Protein AF-A0A7X7BH82-F1 (afdb_monomer)

Foldseek 3Di:
DLVQQVAWDDQPLATDTCPLLVLLLLLQAHALVRSLVVLVVSLVVQCVVVNPCCLLRLQVQLSVLSNVLSSQSNVQNVDPPQDLVSNVVSLVVSVVSSCVRSLVSSQVSCCPPVVDRDDPVRSCVRVPVVCVVVSVVSSVVSVVVSVVVVVVVVD

Solvent-accessible surface area (backbone atoms only — not comparable to full-atom values): 7982 Å² total; per-residue (Å²): 74,58,72,29,53,71,50,59,46,87,49,74,85,36,61,48,51,45,24,64,40,41,40,50,40,33,5,67,75,33,53,35,67,54,15,29,50,54,39,47,52,34,51,51,51,49,39,71,78,60,30,80,64,43,69,65,38,33,50,35,29,38,61,60,23,41,32,64,26,12,24,50,36,3,59,75,47,64,55,91,80,68,46,73,66,56,50,50,54,46,51,53,52,33,47,50,52,21,47,69,44,15,44,59,39,22,54,51,30,35,31,74,74,68,68,43,80,73,53,72,70,53,48,47,40,60,66,42,60,75,48,45,69,59,47,55,51,35,50,56,51,33,54,56,50,47,58,54,49,54,54,64,73,74,108

Radius of gyration: 15.6 Å; Cα contacts (8 Å, |Δi|>4): 198; chains: 1; bounding box: 35×25×46 Å

Sequence (155 aa):
MFAGGLIRIPLGPVPFTLQTMFVWLSGLLLTPAAATYATLLHLMLKLIFTGASAVLSPSFGFVLAFIPAAALLARLTQSRGSTAVQKILNLLLVSLLTYLIGLPYMALMLRFVSGQALTFPSIVFSGMLVFLPGDALKIVLALILEGRLQAAMAS

pLDDT: mean 93.01, std 5.73, range [64.56, 98.12]

Secondary structure (DSSP, 8-state):
-HHHHHSEE--TTS-EESHHHHHHHHHHHS-HHHHHHHHHHHHHHHHHHH-GGGGGSTTHHHHHHHHHHHHHHHHHH-STT--HHHHHHHHHHHHHHHHHHHHHHHHHHHHHHH-----HHHHHIIIIITTHHHHHHHHHHHHHHHHHHHHHHH-

Mean predicted aligned error: 3.62 Å

Structure (mmCIF, N/CA/C/O backbone):
data_AF-A0A7X7BH82-F1
#
_entry.id   AF-A0A7X7BH82-F1
#
loop_
_atom_site.group_PDB
_atom_site.id
_atom_site.type_symbol
_atom_site.label_atom_id
_atom_site.label_alt_id
_atom_site.label_comp_id
_atom_site.label_asym_id
_atom_site.label_entity_id
_atom_site.label_seq_id
_atom_site.pdbx_PDB_ins_code
_atom_site.Cartn_x
_atom_site.Cartn_y
_atom_site.Cartn_z
_atom_site.occupancy
_atom_site.B_iso_or_equiv
_atom_site.auth_seq_id
_atom_site.auth_comp_id
_atom_site.auth_asym_id
_atom_site.auth_atom_id
_atom_site.pdbx_PDB_model_num
ATOM 1 N N . MET A 1 1 ? 1.702 -10.303 4.084 1.00 90.00 1 MET A N 1
ATOM 2 C CA . MET A 1 1 ? 2.106 -9.524 2.885 1.00 90.00 1 MET A CA 1
ATOM 3 C C . MET A 1 1 ? 2.838 -10.373 1.862 1.00 90.00 1 MET A C 1
ATOM 5 O O . MET A 1 1 ? 2.319 -10.507 0.767 1.00 90.00 1 MET A O 1
ATOM 9 N N . PHE A 1 2 ? 3.988 -10.974 2.206 1.00 88.81 2 PHE A N 1
ATOM 10 C CA . PHE A 1 2 ? 4.796 -11.766 1.264 1.00 88.81 2 PHE A CA 1
ATOM 11 C C . PHE A 1 2 ? 3.991 -12.866 0.552 1.00 88.81 2 PHE A C 1
ATOM 13 O O . PHE A 1 2 ? 3.939 -12.877 -0.671 1.00 88.81 2 PHE A O 1
ATOM 20 N N . ALA A 1 3 ? 3.249 -13.688 1.304 1.00 87.94 3 ALA A N 1
ATOM 21 C CA . ALA A 1 3 ? 2.359 -14.702 0.729 1.00 87.94 3 ALA A CA 1
ATOM 22 C C . ALA A 1 3 ? 1.280 -14.108 -0.201 1.00 87.94 3 ALA A C 1
ATOM 24 O O . ALA A 1 3 ? 0.967 -14.678 -1.238 1.00 87.94 3 ALA A O 1
ATOM 25 N N . GLY A 1 4 ? 0.760 -12.915 0.108 1.00 83.69 4 GLY A N 1
ATOM 26 C CA . GLY A 1 4 ? -0.192 -12.212 -0.759 1.00 83.69 4 GLY A CA 1
ATOM 27 C C . GLY A 1 4 ? 0.405 -11.742 -2.088 1.00 83.69 4 GLY A C 1
ATOM 28 O O . GLY A 1 4 ? -0.336 -11.554 -3.046 1.00 83.69 4 GLY 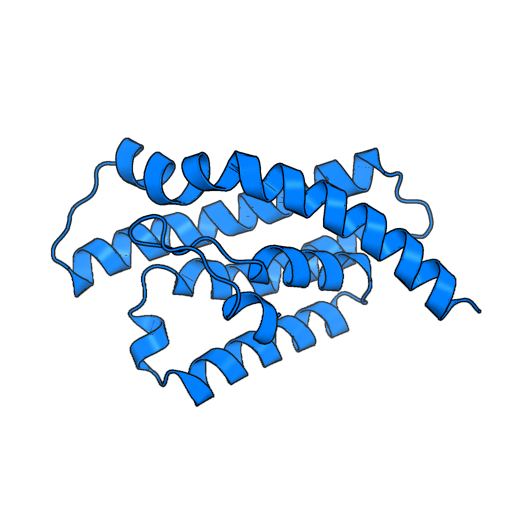A O 1
ATOM 29 N N . GLY A 1 5 ? 1.730 -11.586 -2.168 1.00 84.81 5 GLY A N 1
ATOM 30 C CA . GLY A 1 5 ? 2.444 -11.336 -3.423 1.00 84.81 5 GLY A CA 1
ATOM 31 C C . GLY A 1 5 ? 2.557 -12.572 -4.322 1.00 84.81 5 GLY A C 1
ATOM 32 O O . GLY A 1 5 ? 2.801 -12.429 -5.519 1.00 84.81 5 GLY A O 1
ATOM 33 N N . LEU A 1 6 ? 2.348 -13.774 -3.771 1.00 89.06 6 LEU A N 1
ATOM 34 C CA . LEU A 1 6 ? 2.299 -15.021 -4.542 1.00 89.06 6 LEU A CA 1
ATOM 35 C C . LEU A 1 6 ? 0.960 -15.175 -5.274 1.00 89.06 6 LEU A C 1
ATOM 37 O O . LEU A 1 6 ? 0.913 -15.761 -6.352 1.00 89.06 6 LEU A O 1
ATOM 41 N N . ILE A 1 7 ? -0.116 -14.599 -4.725 1.00 90.25 7 ILE A N 1
ATOM 42 C CA . ILE A 1 7 ? -1.426 -14.537 -5.377 1.00 90.25 7 ILE A CA 1
ATOM 43 C C . ILE A 1 7 ? -1.413 -13.353 -6.341 1.00 90.25 7 ILE A C 1
ATOM 45 O O . ILE A 1 7 ? -1.672 -12.208 -5.952 1.00 90.25 7 ILE A O 1
ATOM 49 N N . ARG A 1 8 ? -1.045 -13.636 -7.594 1.00 90.19 8 ARG A N 1
ATOM 50 C CA . ARG A 1 8 ? -0.812 -12.619 -8.618 1.00 90.19 8 ARG A CA 1
ATOM 51 C C . ARG A 1 8 ? -1.458 -12.951 -9.957 1.00 90.19 8 ARG A C 1
ATOM 53 O O . ARG A 1 8 ? -1.434 -14.098 -10.391 1.00 90.19 8 ARG A O 1
ATOM 60 N N . ILE A 1 9 ? -1.962 -11.920 -10.626 1.00 90.25 9 ILE A N 1
ATOM 61 C CA . ILE A 1 9 ? -2.477 -11.975 -11.996 1.00 90.25 9 ILE A CA 1
ATOM 62 C C . ILE A 1 9 ? -1.572 -11.077 -12.854 1.00 90.25 9 ILE A C 1
ATOM 64 O O . ILE A 1 9 ? -1.434 -9.891 -12.538 1.00 90.25 9 ILE A O 1
ATOM 68 N N . PRO A 1 10 ? -0.916 -11.601 -13.905 1.00 88.62 10 PRO A N 1
ATOM 69 C CA . PRO A 1 10 ? -0.103 -10.782 -14.799 1.00 88.62 10 PRO A CA 1
ATOM 70 C C . PRO A 1 10 ? -0.979 -9.746 -15.524 1.00 88.62 10 PRO A C 1
ATOM 72 O O . PRO A 1 10 ? -1.839 -10.119 -16.314 1.00 88.62 10 PRO A O 1
ATOM 75 N N . LEU A 1 11 ? -0.768 -8.453 -15.256 1.00 84.38 11 LEU A N 1
ATOM 76 C CA . LEU A 1 11 ? -1.478 -7.334 -15.895 1.00 84.38 11 LEU A CA 1
ATOM 77 C C . LEU A 1 11 ? -0.463 -6.299 -16.405 1.00 84.38 11 LEU A C 1
ATOM 79 O O . LEU A 1 11 ? -0.365 -5.182 -15.907 1.00 84.38 11 LEU A O 1
ATOM 83 N N . GLY A 1 12 ? 0.331 -6.697 -17.400 1.00 84.88 12 GLY A N 1
ATOM 84 C CA . GLY A 1 12 ? 1.380 -5.853 -17.973 1.00 84.88 12 GLY A CA 1
ATOM 85 C C . GLY A 1 12 ? 2.674 -5.846 -17.140 1.00 84.88 12 GLY A C 1
ATOM 86 O O . GLY A 1 12 ? 3.022 -6.874 -16.554 1.00 84.88 12 GLY A O 1
ATOM 87 N N . PRO A 1 13 ? 3.425 -4.725 -17.103 1.00 83.75 13 PRO A N 1
ATOM 88 C CA . PRO A 1 13 ? 4.767 -4.672 -16.506 1.00 83.75 13 PRO A CA 1
ATOM 89 C C . PRO A 1 13 ? 4.767 -4.839 -14.980 1.00 83.75 13 PRO A C 1
ATOM 91 O O . PRO A 1 13 ? 5.799 -5.158 -14.385 1.00 83.75 13 PRO A O 1
ATOM 94 N N . VAL A 1 14 ? 3.616 -4.626 -14.342 1.00 89.06 14 VAL A N 1
ATOM 95 C CA . VAL A 1 14 ? 3.409 -4.827 -12.910 1.00 89.06 14 VAL A CA 1
ATOM 96 C C . VAL A 1 14 ? 2.258 -5.821 -12.739 1.00 89.06 14 VAL A C 1
ATOM 98 O O . VAL A 1 14 ? 1.189 -5.626 -13.309 1.00 89.06 14 VAL A O 1
ATOM 101 N N . PRO A 1 15 ? 2.436 -6.914 -11.982 1.00 90.81 15 PRO A N 1
ATOM 102 C CA . PRO A 1 15 ? 1.346 -7.845 -11.736 1.00 90.81 15 PRO A CA 1
ATOM 103 C C . PRO A 1 15 ? 0.350 -7.263 -10.729 1.00 90.81 15 PRO A C 1
ATOM 105 O O . PRO A 1 15 ? 0.738 -6.632 -9.742 1.00 90.81 15 PRO A O 1
ATOM 108 N N . PHE A 1 16 ? -0.932 -7.564 -10.912 1.00 91.56 16 PHE A N 1
ATOM 109 C CA . PHE A 1 16 ? -1.923 -7.365 -9.862 1.00 91.56 16 PHE A CA 1
ATOM 110 C C . PHE A 1 16 ? -1.705 -8.394 -8.758 1.00 91.56 16 PHE A C 1
ATOM 112 O O . PHE A 1 16 ? -1.564 -9.579 -9.050 1.00 91.56 16 PHE A O 1
ATOM 119 N N . THR A 1 17 ? -1.693 -7.968 -7.494 1.00 94.25 17 THR A N 1
ATOM 120 C CA . THR A 1 17 ? -1.462 -8.862 -6.349 1.00 94.25 17 THR A CA 1
ATOM 121 C C . THR A 1 17 ? -2.377 -8.541 -5.168 1.00 94.25 17 THR A C 1
ATOM 123 O O . THR A 1 17 ? -2.908 -7.428 -5.056 1.00 94.25 17 THR A O 1
ATOM 126 N N . LEU A 1 18 ? -2.512 -9.495 -4.240 1.00 94.00 18 LEU A N 1
ATOM 127 C CA . LEU A 1 18 ? -3.127 -9.259 -2.925 1.00 94.00 18 LEU A CA 1
ATOM 128 C C . LEU A 1 18 ? -2.153 -8.639 -1.911 1.00 94.00 18 LEU A C 1
ATOM 130 O O . LEU A 1 18 ? -2.541 -8.322 -0.788 1.00 94.00 18 LEU A O 1
ATOM 134 N N . GLN A 1 19 ? -0.891 -8.435 -2.291 1.00 95.25 19 GLN A N 1
ATOM 135 C CA . GLN A 1 19 ? 0.153 -7.884 -1.429 1.00 95.25 19 GLN A CA 1
ATOM 136 C C . GLN A 1 19 ? -0.260 -6.541 -0.819 1.00 95.25 19 GLN A C 1
ATOM 138 O O . GLN A 1 19 ? -0.177 -6.382 0.398 1.00 95.25 19 GLN A O 1
ATOM 143 N N . THR A 1 20 ? -0.778 -5.625 -1.643 1.00 95.38 20 THR A N 1
ATOM 144 C CA . THR A 1 20 ? -1.236 -4.292 -1.226 1.00 95.38 20 THR A CA 1
ATOM 145 C C . THR A 1 20 ? -2.338 -4.360 -0.164 1.00 95.38 20 THR A C 1
ATOM 147 O O . THR A 1 20 ? -2.304 -3.611 0.807 1.00 95.38 20 THR A O 1
ATOM 150 N N . MET A 1 21 ? -3.266 -5.317 -0.273 1.00 96.94 21 MET A N 1
ATOM 151 C CA . MET A 1 21 ? -4.336 -5.499 0.717 1.00 96.94 21 MET A CA 1
ATOM 152 C C . MET A 1 21 ? -3.767 -5.840 2.098 1.00 96.94 21 MET A C 1
ATOM 154 O O . MET A 1 21 ? -4.190 -5.280 3.105 1.00 96.94 21 MET A O 1
ATOM 158 N N . PHE A 1 22 ? -2.770 -6.728 2.160 1.00 96.81 22 PHE A N 1
ATOM 159 C CA . PHE A 1 22 ? -2.123 -7.078 3.427 1.00 96.81 22 PHE A CA 1
ATOM 160 C C . PHE A 1 22 ? -1.273 -5.940 4.003 1.00 96.81 22 PHE A C 1
ATOM 162 O O . PHE A 1 22 ? -1.112 -5.866 5.220 1.00 96.81 22 PHE A O 1
ATOM 169 N N . VAL A 1 23 ? -0.723 -5.068 3.154 1.00 97.31 23 VAL A N 1
ATOM 170 C CA . VAL A 1 23 ? -0.040 -3.842 3.596 1.00 97.31 23 VAL A CA 1
ATOM 171 C C . VAL A 1 23 ? -1.045 -2.920 4.277 1.00 97.31 23 VAL A C 1
ATOM 173 O O . VAL A 1 23 ? -0.809 -2.482 5.402 1.00 97.31 23 VAL A O 1
ATOM 176 N N . TRP A 1 24 ? -2.204 -2.704 3.656 1.00 97.56 24 TRP A N 1
ATOM 177 C CA . TRP A 1 24 ? -3.272 -1.905 4.247 1.00 97.56 24 TRP A CA 1
ATOM 178 C C . TRP A 1 24 ? -3.800 -2.505 5.545 1.00 97.56 24 TRP A C 1
ATOM 180 O O . TRP A 1 24 ? -3.887 -1.791 6.536 1.00 97.56 24 TRP A O 1
ATOM 190 N N . LEU A 1 25 ? -4.051 -3.817 5.594 1.00 96.56 25 LEU A N 1
ATOM 191 C CA . LEU A 1 25 ? -4.446 -4.499 6.831 1.00 96.56 25 LEU A CA 1
ATOM 192 C C . LEU A 1 25 ? -3.427 -4.307 7.956 1.00 96.56 25 LEU A C 1
ATOM 194 O O . LEU A 1 25 ? -3.822 -4.098 9.096 1.00 96.56 25 LEU A O 1
ATOM 198 N N . SER A 1 26 ? -2.126 -4.329 7.651 1.00 96.38 26 SER A N 1
ATOM 199 C CA . SER A 1 26 ? -1.110 -4.061 8.675 1.00 96.38 26 SER A CA 1
ATOM 200 C C . SER A 1 26 ? -1.185 -2.636 9.209 1.00 96.38 26 SER A C 1
ATOM 202 O O . SER A 1 26 ? -1.023 -2.438 10.407 1.00 96.38 26 SER A O 1
ATOM 204 N N . GLY A 1 27 ? -1.484 -1.663 8.345 1.00 96.25 27 GLY A N 1
ATOM 205 C CA . GLY A 1 27 ? -1.710 -0.290 8.769 1.00 96.25 27 GLY A CA 1
ATOM 206 C C . GLY A 1 27 ? -2.984 -0.162 9.602 1.00 96.25 27 GLY A C 1
ATOM 207 O O . GLY A 1 27 ? -2.977 0.488 10.631 1.00 96.25 27 GLY A O 1
ATOM 208 N N . LEU A 1 28 ? -4.069 -0.833 9.220 1.00 95.88 28 LEU A N 1
ATOM 209 C CA . LEU A 1 28 ? -5.333 -0.746 9.956 1.00 95.88 28 LEU A CA 1
ATOM 210 C C . LEU A 1 28 ? -5.296 -1.444 11.330 1.00 95.88 28 LEU A C 1
ATOM 212 O O . LEU A 1 28 ? -6.025 -1.039 12.231 1.00 95.88 28 LEU A O 1
ATOM 216 N N . LEU A 1 29 ? -4.486 -2.497 11.492 1.00 94.44 29 LEU A N 1
ATOM 217 C CA . LEU A 1 29 ? -4.512 -3.368 12.677 1.00 94.44 29 LEU A CA 1
ATOM 218 C C . LEU A 1 29 ? -3.351 -3.161 13.654 1.00 94.44 29 LEU A C 1
ATOM 220 O O . LEU A 1 29 ? -3.485 -3.495 14.830 1.00 94.44 29 LEU A O 1
ATOM 224 N N . LEU A 1 30 ? -2.199 -2.679 13.185 1.00 94.38 30 LEU A N 1
ATOM 225 C CA . LEU A 1 30 ? -0.976 -2.612 13.984 1.00 94.38 30 LEU A CA 1
ATOM 226 C C . LEU A 1 30 ? -0.627 -1.173 14.372 1.00 94.38 30 LEU A C 1
ATOM 228 O O . LEU A 1 30 ? -1.079 -0.202 13.772 1.00 94.38 30 LEU A O 1
ATOM 232 N N . THR A 1 31 ? 0.247 -1.028 15.369 1.00 95.50 31 THR A N 1
ATOM 233 C CA . THR A 1 31 ? 0.863 0.268 15.683 1.00 95.50 31 THR A CA 1
ATOM 234 C C . THR A 1 31 ? 1.792 0.717 14.545 1.00 95.50 31 THR A C 1
ATOM 236 O O . THR A 1 31 ? 2.302 -0.133 13.809 1.00 95.50 31 THR A O 1
ATOM 239 N N . PRO A 1 32 ? 2.104 2.024 14.410 1.00 96.00 32 PRO A N 1
ATOM 240 C CA . PRO A 1 32 ? 2.995 2.514 13.352 1.00 96.00 32 PRO A CA 1
ATOM 241 C C . PRO A 1 32 ? 4.348 1.796 13.298 1.00 96.00 32 PRO A C 1
ATOM 243 O O . PRO A 1 32 ? 4.825 1.448 12.217 1.00 96.00 32 PRO A O 1
ATOM 246 N N . ALA A 1 33 ? 4.938 1.506 14.462 1.00 97.12 33 ALA A N 1
ATOM 247 C CA . ALA A 1 33 ? 6.185 0.752 14.552 1.00 97.12 33 ALA A CA 1
ATOM 248 C C . ALA A 1 33 ? 6.010 -0.692 14.051 1.00 97.12 33 ALA A C 1
ATOM 250 O O . ALA A 1 33 ? 6.769 -1.145 13.198 1.00 97.12 33 ALA A O 1
ATOM 251 N N . ALA A 1 34 ? 4.973 -1.399 14.510 1.00 97.06 34 ALA A N 1
ATOM 252 C CA . ALA A 1 34 ? 4.720 -2.781 14.105 1.00 97.06 34 ALA A CA 1
ATOM 253 C C . ALA A 1 34 ? 4.355 -2.911 12.612 1.00 97.06 34 ALA A C 1
ATOM 255 O O . ALA A 1 34 ? 4.845 -3.823 11.947 1.00 97.06 34 ALA A O 1
ATOM 256 N N . ALA A 1 35 ? 3.574 -1.980 12.054 1.00 97.44 35 ALA A N 1
ATOM 257 C CA . ALA A 1 35 ? 3.273 -1.925 10.621 1.00 97.44 35 ALA A CA 1
ATOM 258 C C . ALA A 1 35 ? 4.542 -1.690 9.776 1.00 97.44 35 ALA A C 1
ATOM 260 O O . ALA A 1 35 ? 4.748 -2.339 8.744 1.00 97.44 35 ALA A O 1
ATOM 261 N N . THR A 1 36 ? 5.439 -0.819 10.251 1.00 97.69 36 THR A N 1
ATOM 262 C CA . THR A 1 36 ? 6.750 -0.577 9.624 1.00 97.69 36 THR A C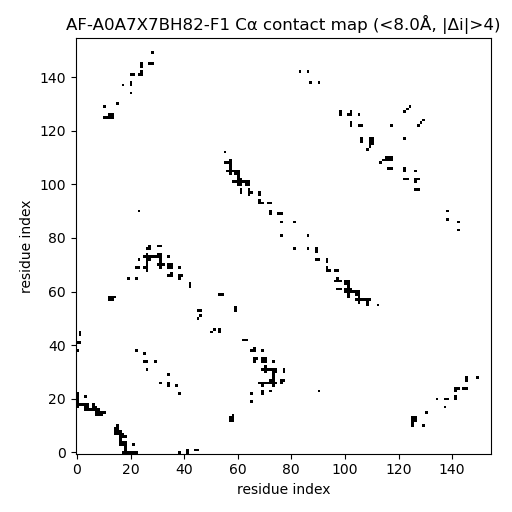A 1
ATOM 263 C C . THR A 1 36 ? 7.615 -1.837 9.653 1.00 97.69 36 THR A C 1
ATOM 265 O O . THR A 1 36 ? 8.147 -2.249 8.625 1.00 97.69 36 THR A O 1
ATOM 268 N N . TYR A 1 37 ? 7.724 -2.514 10.798 1.00 98.00 37 TYR A N 1
ATOM 269 C CA . TYR A 1 37 ? 8.513 -3.744 10.892 1.00 98.00 37 TYR A CA 1
ATOM 270 C C . TYR A 1 37 ? 7.929 -4.881 10.046 1.00 98.00 37 TYR A C 1
ATOM 272 O O . TYR A 1 37 ? 8.680 -5.594 9.381 1.00 98.00 37 TYR A O 1
ATOM 280 N N . ALA A 1 38 ? 6.601 -5.020 9.991 1.00 97.31 38 ALA A N 1
ATOM 281 C CA . ALA A 1 38 ? 5.941 -6.020 9.153 1.00 97.31 38 ALA A CA 1
ATOM 282 C C . ALA A 1 38 ? 6.208 -5.794 7.653 1.00 97.31 38 ALA A C 1
ATOM 284 O O . ALA A 1 38 ? 6.458 -6.750 6.911 1.00 97.31 38 ALA A O 1
ATOM 285 N N . THR A 1 39 ? 6.188 -4.536 7.202 1.00 97.31 39 THR A N 1
ATOM 286 C CA . THR A 1 39 ? 6.496 -4.177 5.806 1.00 97.31 39 THR A CA 1
ATOM 287 C C . THR A 1 39 ? 7.984 -4.298 5.478 1.00 97.31 39 THR A C 1
ATOM 289 O O . THR A 1 39 ? 8.322 -4.786 4.398 1.00 97.31 39 THR A O 1
ATOM 292 N N . LEU A 1 40 ? 8.880 -3.956 6.408 1.00 97.69 40 LEU A N 1
ATOM 293 C CA . LEU A 1 40 ? 10.322 -4.180 6.257 1.00 97.69 40 LEU A CA 1
ATOM 294 C C . LEU A 1 40 ? 10.661 -5.667 6.165 1.00 97.69 40 LEU A C 1
ATOM 296 O O . LEU A 1 40 ? 11.386 -6.073 5.258 1.00 97.69 40 LEU A O 1
ATOM 300 N N . LEU A 1 41 ? 10.091 -6.497 7.043 1.00 97.19 41 LEU A N 1
ATOM 301 C CA . LEU A 1 41 ? 10.253 -7.948 6.971 1.00 97.19 41 LEU A CA 1
ATOM 302 C C . LEU A 1 41 ? 9.765 -8.480 5.620 1.00 97.19 41 LEU A C 1
ATOM 304 O O . LEU A 1 41 ? 10.428 -9.301 4.992 1.00 97.19 41 LEU A O 1
ATOM 308 N N . HIS A 1 42 ? 8.631 -7.978 5.135 1.00 95.56 42 HIS A N 1
ATOM 309 C CA . HIS A 1 42 ? 8.132 -8.325 3.812 1.00 95.56 42 HIS A CA 1
ATOM 310 C C . HIS A 1 42 ? 9.116 -7.964 2.683 1.00 95.56 42 HIS A C 1
ATOM 312 O O . HIS A 1 42 ? 9.331 -8.793 1.793 1.00 95.56 42 HIS A O 1
ATOM 318 N N . LEU A 1 43 ? 9.727 -6.775 2.722 1.00 96.50 43 LEU A N 1
ATOM 319 C CA . LEU A 1 43 ? 10.765 -6.373 1.769 1.00 96.50 43 LEU A CA 1
ATOM 320 C C . LEU A 1 43 ? 11.993 -7.292 1.857 1.00 96.50 43 LEU A C 1
ATOM 322 O O . LEU A 1 43 ? 12.473 -7.761 0.826 1.00 96.50 43 LEU A O 1
ATOM 326 N N . MET A 1 44 ? 12.468 -7.594 3.069 1.00 96.31 44 MET A N 1
ATOM 327 C CA . MET A 1 44 ? 13.604 -8.497 3.290 1.00 96.31 44 MET A CA 1
ATOM 328 C C . MET A 1 44 ? 13.332 -9.891 2.728 1.00 96.31 44 MET A C 1
ATOM 330 O O . MET A 1 44 ? 14.154 -10.422 1.987 1.00 96.31 44 MET A O 1
ATOM 334 N N . LEU A 1 45 ? 12.147 -10.453 2.982 1.00 95.44 45 LEU A N 1
ATOM 335 C CA . LEU A 1 45 ? 11.745 -11.733 2.398 1.00 95.44 45 LEU A CA 1
ATOM 336 C C . LEU A 1 45 ? 11.742 -11.671 0.864 1.00 95.44 45 LEU A C 1
ATOM 338 O O . LEU A 1 45 ? 12.239 -12.588 0.215 1.00 95.44 45 LEU A O 1
ATOM 342 N N . LYS A 1 46 ? 11.255 -10.578 0.261 1.00 93.69 46 LYS A N 1
ATOM 343 C CA . LYS A 1 46 ? 11.311 -10.405 -1.200 1.00 93.69 46 LYS A CA 1
ATOM 344 C C . LYS A 1 46 ? 12.751 -10.466 -1.722 1.00 93.69 46 LYS A C 1
ATOM 346 O O . LYS A 1 46 ? 12.990 -11.162 -2.708 1.00 93.69 46 LYS A O 1
ATOM 351 N N . LEU A 1 47 ? 13.688 -9.792 -1.055 1.00 94.75 47 LEU A N 1
ATOM 352 C CA . LEU A 1 47 ? 15.107 -9.791 -1.425 1.00 94.75 47 LEU A CA 1
ATOM 353 C C . LEU A 1 47 ? 15.783 -11.149 -1.206 1.00 94.75 47 LEU A C 1
ATOM 355 O O . LEU A 1 47 ? 16.578 -11.553 -2.043 1.00 94.75 47 LEU A O 1
ATOM 359 N N . ILE A 1 48 ? 15.450 -11.875 -0.138 1.00 95.44 48 ILE A N 1
ATOM 360 C CA . ILE A 1 48 ? 16.022 -13.203 0.133 1.00 95.44 48 ILE A CA 1
ATOM 361 C C . ILE A 1 48 ? 15.576 -14.213 -0.932 1.00 95.44 48 ILE A C 1
ATOM 363 O O . ILE A 1 48 ? 16.404 -14.924 -1.490 1.00 95.44 48 ILE A O 1
ATOM 367 N N . PHE A 1 49 ? 14.277 -14.261 -1.242 1.00 92.75 49 PHE A N 1
ATOM 368 C CA . PHE A 1 49 ? 13.730 -15.264 -2.163 1.00 92.75 49 PHE A CA 1
ATOM 369 C C . PHE A 1 49 ? 13.948 -14.935 -3.644 1.00 92.75 49 PHE A C 1
ATOM 371 O O . PHE A 1 49 ? 13.998 -15.845 -4.465 1.00 92.75 49 PHE A O 1
ATOM 378 N N . THR A 1 50 ? 14.046 -13.653 -4.004 1.00 91.94 50 THR A N 1
ATOM 379 C CA . THR A 1 50 ? 14.229 -13.227 -5.407 1.00 91.94 50 THR A CA 1
ATOM 380 C C . THR A 1 50 ? 15.680 -12.840 -5.713 1.00 91.94 50 THR A C 1
ATOM 382 O O . THR A 1 50 ? 16.099 -12.886 -6.866 1.00 91.94 50 THR A O 1
ATOM 385 N N . GLY A 1 51 ? 16.458 -12.460 -4.698 1.00 93.19 51 GLY A N 1
ATOM 386 C CA . GLY A 1 51 ? 17.797 -11.893 -4.842 1.00 93.19 51 GLY A CA 1
ATOM 387 C C . GLY A 1 51 ? 17.797 -10.387 -5.130 1.00 93.19 51 GLY A C 1
ATOM 388 O O . GLY A 1 51 ? 16.754 -9.735 -5.237 1.00 93.19 51 GL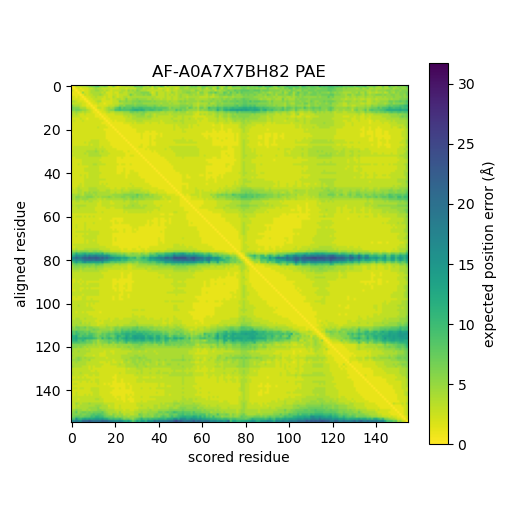Y A O 1
ATOM 389 N N . ALA A 1 52 ? 18.998 -9.823 -5.296 1.00 92.00 52 ALA A N 1
ATOM 390 C CA . ALA A 1 52 ? 19.203 -8.401 -5.597 1.00 92.00 52 ALA A CA 1
ATOM 391 C C . ALA A 1 52 ? 18.566 -7.958 -6.930 1.00 92.00 52 ALA A C 1
ATOM 393 O O . ALA A 1 52 ? 18.212 -6.792 -7.095 1.00 92.00 52 ALA A O 1
ATOM 394 N N . SER A 1 53 ? 18.342 -8.894 -7.858 1.00 91.94 53 SER A N 1
ATOM 395 C CA . SER A 1 53 ? 17.623 -8.656 -9.116 1.00 91.94 53 SER A CA 1
ATOM 396 C C . SER A 1 53 ? 16.181 -8.181 -8.903 1.00 91.94 53 SER A C 1
ATOM 398 O O . SER A 1 53 ? 15.616 -7.547 -9.793 1.00 91.94 53 SER A O 1
ATOM 400 N N . ALA A 1 54 ? 15.594 -8.401 -7.719 1.00 93.44 54 ALA A N 1
ATOM 401 C CA . ALA A 1 54 ? 14.283 -7.867 -7.360 1.00 93.44 54 ALA A CA 1
ATOM 402 C C . ALA A 1 54 ? 14.204 -6.345 -7.508 1.00 93.44 54 ALA A C 1
ATOM 404 O O . ALA A 1 54 ? 13.139 -5.839 -7.855 1.00 93.44 54 ALA A O 1
ATOM 405 N N . VAL A 1 55 ? 15.314 -5.640 -7.264 1.00 95.00 55 VAL A N 1
ATOM 406 C CA . VAL A 1 55 ? 15.415 -4.181 -7.396 1.00 95.00 55 VAL A CA 1
ATOM 407 C C . VAL A 1 55 ? 15.229 -3.760 -8.856 1.00 95.00 55 VAL A C 1
ATOM 409 O O . VAL A 1 55 ? 14.597 -2.758 -9.136 1.00 95.00 55 VAL A O 1
ATOM 412 N N . LEU A 1 56 ? 15.667 -4.567 -9.820 1.00 94.31 56 LEU A N 1
ATOM 413 C CA . LEU A 1 56 ? 15.498 -4.256 -11.244 1.00 94.31 56 LEU A CA 1
ATOM 414 C C . LEU A 1 56 ? 14.052 -4.456 -11.73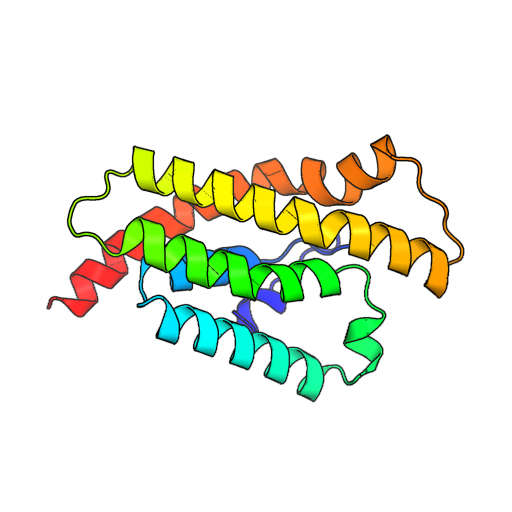6 1.00 94.31 56 LEU A C 1
ATOM 416 O O . LEU A 1 56 ? 13.726 -4.121 -12.874 1.00 94.31 56 LEU A O 1
ATOM 420 N N . SER A 1 57 ? 13.160 -5.001 -10.901 1.00 93.88 57 SER A N 1
ATOM 421 C CA . SER A 1 57 ? 11.751 -5.168 -11.255 1.00 93.88 57 SER A CA 1
ATOM 422 C C . SER A 1 57 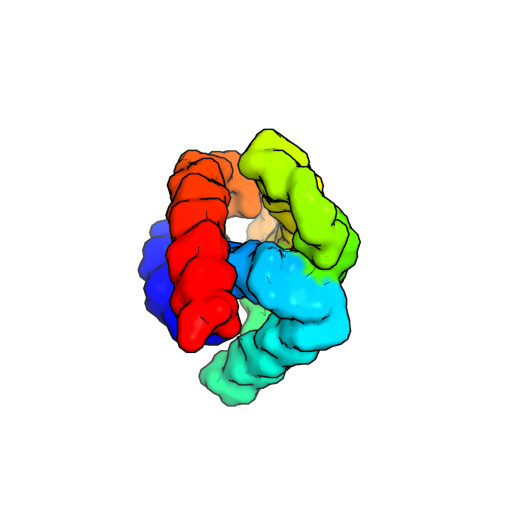? 11.016 -3.820 -11.263 1.00 93.88 57 SER A C 1
ATOM 424 O O . SER A 1 57 ? 11.043 -3.115 -10.251 1.00 93.88 57 SER A O 1
ATOM 426 N N . PRO A 1 58 ? 10.213 -3.509 -12.301 1.00 93.88 58 PRO A N 1
ATOM 427 C CA . PRO A 1 58 ? 9.361 -2.314 -12.315 1.00 93.88 58 PRO A CA 1
ATOM 428 C C . PRO A 1 58 ? 8.398 -2.225 -11.117 1.00 93.88 58 PRO A C 1
ATOM 430 O O . PRO A 1 58 ? 8.043 -1.137 -10.673 1.00 93.88 58 PRO A O 1
ATOM 433 N N . SER A 1 59 ? 8.010 -3.373 -10.548 1.00 94.25 59 SER A N 1
ATOM 434 C CA . SER A 1 59 ? 7.123 -3.462 -9.380 1.00 94.25 59 SER A CA 1
ATOM 435 C C . SER A 1 59 ? 7.795 -3.117 -8.044 1.00 94.25 59 SER A C 1
ATOM 437 O O . SER A 1 59 ? 7.110 -2.967 -7.030 1.00 94.25 59 SER A O 1
ATOM 439 N N . PHE A 1 60 ? 9.128 -3.044 -7.990 1.00 96.12 60 PHE A N 1
ATOM 440 C CA . PHE A 1 60 ? 9.858 -2.922 -6.727 1.00 96.12 60 PHE A CA 1
ATOM 441 C C . PHE A 1 60 ? 9.617 -1.580 -6.033 1.00 96.12 60 PHE A C 1
ATOM 443 O O . PHE A 1 60 ? 9.473 -1.551 -4.813 1.00 96.12 60 PHE A O 1
ATOM 450 N N . GLY A 1 61 ? 9.448 -0.500 -6.797 1.00 96.62 61 GLY A N 1
ATOM 451 C CA . GLY A 1 61 ? 9.123 0.822 -6.257 1.00 96.62 61 GLY A CA 1
ATOM 452 C C . GLY A 1 61 ? 7.837 0.857 -5.434 1.00 96.62 61 GLY A C 1
ATOM 453 O O . GLY A 1 61 ? 7.791 1.518 -4.402 1.00 96.62 61 GLY A O 1
ATOM 454 N N . PHE A 1 62 ? 6.819 0.080 -5.819 1.00 96.88 62 PHE A N 1
ATOM 455 C CA . PHE A 1 62 ? 5.588 -0.052 -5.033 1.00 96.88 62 PHE A CA 1
ATOM 456 C C . PHE A 1 62 ? 5.850 -0.750 -3.693 1.00 96.88 62 PHE A C 1
ATOM 458 O O . PHE A 1 62 ? 5.295 -0.359 -2.673 1.00 96.88 62 PHE A O 1
ATOM 465 N N . VAL A 1 63 ? 6.753 -1.739 -3.673 1.00 96.62 63 VAL A N 1
ATOM 466 C CA . VAL A 1 63 ? 7.155 -2.423 -2.433 1.00 96.62 63 VAL A CA 1
ATOM 467 C C . VAL A 1 63 ? 7.908 -1.487 -1.495 1.00 96.62 63 VAL A C 1
ATOM 469 O O . VAL A 1 63 ? 7.667 -1.524 -0.292 1.00 96.62 63 VAL A O 1
ATOM 472 N N . LEU A 1 64 ? 8.767 -0.618 -2.031 1.00 97.31 64 LEU A N 1
ATOM 473 C CA . LEU A 1 64 ? 9.416 0.430 -1.240 1.00 97.31 64 LEU A CA 1
ATOM 474 C C . LEU A 1 64 ? 8.388 1.408 -0.663 1.00 97.31 64 LEU A C 1
ATOM 476 O O . LEU A 1 64 ? 8.458 1.754 0.515 1.00 97.31 64 LEU A O 1
ATOM 480 N N . ALA A 1 65 ? 7.399 1.802 -1.467 1.00 98.06 65 ALA A N 1
ATOM 481 C CA . ALA A 1 65 ? 6.347 2.723 -1.057 1.00 98.06 65 ALA A CA 1
ATOM 482 C C . ALA A 1 65 ? 5.429 2.159 0.043 1.00 98.06 65 ALA A C 1
ATOM 484 O O . ALA A 1 65 ? 4.859 2.920 0.825 1.00 98.06 65 ALA A O 1
ATOM 485 N N . PHE A 1 66 ? 5.318 0.831 0.153 1.00 97.94 66 PHE A N 1
ATOM 486 C CA . PHE A 1 66 ? 4.519 0.182 1.193 1.00 97.94 66 PHE A CA 1
ATOM 487 C C . PHE A 1 66 ? 5.001 0.472 2.614 1.00 97.94 66 PHE A C 1
ATOM 489 O O . PHE A 1 66 ? 4.172 0.493 3.520 1.00 97.94 66 PHE A O 1
ATOM 496 N N . ILE A 1 67 ? 6.294 0.737 2.816 1.00 97.94 67 ILE A N 1
ATOM 497 C CA . ILE A 1 67 ? 6.849 1.034 4.143 1.00 97.94 67 ILE A CA 1
ATOM 498 C C . ILE A 1 67 ? 6.251 2.340 4.704 1.00 97.94 67 ILE A C 1
ATOM 500 O O . ILE A 1 67 ? 5.554 2.282 5.722 1.00 97.94 67 ILE A O 1
ATOM 504 N N . PRO A 1 68 ? 6.432 3.513 4.056 1.00 97.94 68 PRO A N 1
ATOM 505 C CA . PRO A 1 68 ? 5.813 4.746 4.528 1.00 97.94 68 PRO A CA 1
ATOM 506 C C . PRO A 1 68 ? 4.281 4.701 4.456 1.00 97.94 68 PRO A C 1
ATOM 508 O O . PRO A 1 68 ? 3.630 5.276 5.326 1.00 97.94 68 PRO A O 1
ATOM 511 N N . ALA A 1 69 ? 3.689 3.995 3.484 1.00 98.12 69 ALA A N 1
ATOM 512 C CA . ALA A 1 69 ? 2.236 3.854 3.384 1.00 98.12 69 ALA A CA 1
ATOM 513 C C . ALA A 1 69 ? 1.631 3.132 4.600 1.00 98.12 69 ALA A C 1
ATOM 515 O O . ALA A 1 69 ? 0.657 3.616 5.174 1.00 98.12 69 ALA A O 1
ATOM 516 N N . ALA A 1 70 ? 2.209 2.004 5.025 1.00 98.00 70 ALA A N 1
ATOM 517 C CA . ALA A 1 70 ? 1.716 1.254 6.179 1.00 98.00 70 ALA A CA 1
ATOM 518 C C . ALA A 1 70 ? 1.910 2.022 7.490 1.00 98.00 70 ALA A C 1
ATOM 520 O O . ALA A 1 70 ? 0.996 2.069 8.311 1.00 98.00 70 ALA A O 1
ATOM 521 N N . ALA A 1 71 ? 3.071 2.662 7.664 1.00 97.88 71 ALA A N 1
ATOM 522 C CA . ALA A 1 71 ? 3.365 3.480 8.837 1.00 97.88 71 ALA A CA 1
ATOM 523 C C . ALA A 1 71 ? 2.399 4.671 8.961 1.00 97.88 71 ALA A C 1
ATOM 525 O O . ALA A 1 71 ? 1.876 4.944 10.045 1.00 97.88 71 ALA A O 1
ATOM 526 N N . LEU A 1 72 ? 2.143 5.362 7.844 1.00 97.88 72 LEU A N 1
ATOM 527 C CA . LEU A 1 72 ? 1.214 6.486 7.793 1.00 97.88 72 LEU A CA 1
ATOM 528 C C . LEU A 1 72 ? -0.219 6.026 8.055 1.00 97.88 72 LEU A C 1
ATOM 530 O O . LEU A 1 72 ? -0.892 6.632 8.884 1.00 97.88 72 LEU A O 1
ATOM 534 N N . LEU A 1 73 ? -0.668 4.946 7.406 1.00 97.88 73 LEU A N 1
ATOM 535 C CA . LEU A 1 73 ? -2.009 4.407 7.623 1.00 97.88 73 LEU A CA 1
ATOM 536 C C . LEU A 1 73 ? -2.220 4.060 9.097 1.00 97.88 73 LEU A C 1
ATOM 538 O O . LEU A 1 73 ? -3.171 4.558 9.690 1.00 97.88 73 LEU A O 1
ATOM 542 N N . ALA A 1 74 ? -1.282 3.321 9.697 1.00 96.69 74 ALA A N 1
ATOM 543 C CA . ALA A 1 74 ? -1.313 2.994 11.118 1.00 96.69 74 ALA A CA 1
ATOM 544 C C . ALA A 1 74 ? -1.416 4.226 11.999 1.00 96.69 74 ALA A C 1
ATOM 546 O O . ALA A 1 74 ? -2.241 4.255 12.904 1.00 96.69 74 ALA A O 1
ATOM 547 N N . ARG A 1 75 ? -0.642 5.275 11.719 1.00 96.19 75 ARG A N 1
ATOM 548 C CA . ARG A 1 75 ? -0.701 6.513 12.501 1.00 96.19 75 ARG A CA 1
ATOM 549 C C . ARG A 1 75 ? -2.054 7.214 12.371 1.00 96.19 75 ARG A C 1
ATOM 551 O O . ARG A 1 75 ? -2.558 7.740 13.360 1.00 96.19 75 ARG A O 1
ATOM 558 N N . LEU A 1 76 ? -2.635 7.224 11.173 1.00 95.06 76 LEU A N 1
ATOM 559 C CA . LEU A 1 76 ? -3.922 7.866 10.896 1.00 95.06 76 LEU A CA 1
ATOM 560 C C . LEU A 1 76 ? -5.112 7.087 11.474 1.00 95.06 76 LEU A C 1
ATOM 562 O O . LEU A 1 76 ? -6.139 7.694 11.773 1.00 95.06 76 LEU A O 1
ATOM 566 N N . THR A 1 77 ? -4.988 5.767 11.639 1.00 92.50 77 THR A N 1
ATOM 567 C CA . THR A 1 77 ? -6.058 4.895 12.160 1.00 92.50 77 THR A CA 1
ATOM 568 C C . THR A 1 77 ? -5.818 4.399 13.586 1.00 92.50 77 THR A C 1
ATOM 570 O O . THR A 1 77 ? -6.631 3.642 14.105 1.00 92.50 77 THR A O 1
ATOM 573 N N . GLN A 1 78 ? -4.740 4.838 14.247 1.00 84.62 78 GLN A N 1
ATOM 574 C CA . GLN A 1 78 ? -4.395 4.434 15.617 1.00 84.62 78 GLN A CA 1
ATOM 575 C C . GLN A 1 78 ? -5.419 4.904 16.661 1.00 84.62 78 GLN A C 1
ATOM 577 O O . GLN A 1 78 ? -5.552 4.293 17.722 1.00 84.62 78 GLN A O 1
ATOM 582 N N . SER A 1 79 ? -6.114 6.013 16.394 1.00 74.12 79 SER A N 1
ATOM 583 C CA . SER A 1 79 ? -7.089 6.569 17.330 1.00 74.12 79 SER A CA 1
ATOM 584 C C . SER A 1 79 ? -8.360 5.720 17.367 1.00 74.12 79 SER A C 1
ATOM 586 O O . SER A 1 79 ? -8.958 5.417 16.332 1.00 74.12 79 SER A O 1
ATOM 588 N N . ARG A 1 80 ? -8.813 5.368 18.576 1.00 64.56 80 ARG A N 1
ATOM 589 C CA . ARG A 1 80 ? -10.110 4.710 18.773 1.00 64.56 80 ARG A CA 1
ATOM 590 C C . ARG A 1 80 ? -11.212 5.667 18.309 1.00 64.56 80 ARG A C 1
ATOM 592 O O . ARG A 1 80 ? -11.346 6.755 18.855 1.00 64.56 80 ARG A O 1
ATOM 599 N N . GLY A 1 81 ? -11.990 5.256 17.307 1.00 68.56 81 GLY A N 1
ATOM 600 C CA . GLY A 1 81 ? -13.132 6.029 16.805 1.00 68.56 81 GLY A CA 1
ATOM 601 C C . GLY A 1 81 ? -13.054 6.464 15.341 1.00 68.56 81 GLY A C 1
ATOM 602 O O . GLY A 1 81 ? -13.946 7.184 14.898 1.00 68.56 81 GLY A O 1
ATOM 603 N N . SER A 1 82 ? -12.047 6.033 14.569 1.00 82.12 82 SER A N 1
ATOM 604 C CA . SER A 1 82 ? -12.054 6.282 13.122 1.00 82.12 82 SER A CA 1
ATOM 605 C C . SER A 1 82 ? -13.282 5.657 12.460 1.00 82.12 82 SER A C 1
ATOM 607 O O . SER A 1 82 ? -13.461 4.435 12.483 1.00 82.12 82 SER A O 1
ATOM 609 N N . THR A 1 83 ? -14.114 6.490 11.837 1.00 89.88 83 THR A N 1
ATOM 610 C CA . THR A 1 83 ? -15.293 6.025 11.099 1.00 89.88 83 THR A CA 1
ATOM 611 C C . THR A 1 83 ? -14.877 5.245 9.851 1.00 89.88 83 THR A C 1
ATOM 613 O O . THR A 1 83 ? -13.765 5.404 9.339 1.00 89.88 83 THR A O 1
ATOM 616 N N . ALA A 1 84 ? -15.780 4.421 9.308 1.00 90.50 84 ALA A N 1
ATOM 617 C CA . ALA A 1 84 ? -15.522 3.702 8.057 1.00 90.50 84 ALA A CA 1
ATOM 618 C C . ALA A 1 84 ? -15.125 4.660 6.917 1.00 90.50 84 ALA A C 1
ATOM 620 O O . ALA A 1 84 ? -14.190 4.383 6.171 1.00 90.50 84 ALA A O 1
ATOM 621 N N . VAL A 1 85 ? -15.768 5.831 6.841 1.00 93.44 85 VAL A N 1
ATOM 622 C CA . VAL A 1 85 ? -15.455 6.870 5.849 1.00 93.44 85 VAL A CA 1
ATOM 623 C C . VAL A 1 85 ? -14.032 7.402 6.029 1.00 93.44 85 VAL A C 1
ATOM 625 O O . VAL A 1 85 ? -13.286 7.478 5.057 1.00 93.44 85 VAL A O 1
ATOM 628 N N . GLN A 1 86 ? -13.611 7.709 7.260 1.00 94.69 86 GLN A N 1
ATOM 629 C CA . GLN A 1 86 ? -12.241 8.164 7.529 1.00 94.69 86 GLN A CA 1
ATOM 630 C C . GLN A 1 86 ? -11.204 7.104 7.146 1.00 94.69 86 GLN A C 1
ATOM 632 O O . GLN A 1 86 ? -10.191 7.434 6.532 1.00 94.69 86 GLN A O 1
ATOM 637 N N . LYS A 1 87 ? -11.468 5.826 7.442 1.00 95.38 87 LYS A N 1
ATOM 638 C CA . LYS A 1 87 ? -10.582 4.724 7.042 1.00 95.38 87 LYS A CA 1
ATOM 639 C C . LYS A 1 87 ? -10.467 4.613 5.520 1.00 95.38 87 LYS A C 1
ATOM 641 O O . LYS A 1 87 ? -9.358 4.459 5.020 1.00 95.38 87 LYS A O 1
ATOM 646 N N . ILE A 1 88 ? -11.572 4.755 4.782 1.00 96.75 88 ILE A N 1
ATOM 647 C CA . ILE A 1 88 ? -11.558 4.783 3.309 1.00 96.75 88 ILE A CA 1
ATOM 648 C C . ILE A 1 88 ? -10.706 5.951 2.802 1.00 96.75 88 ILE A C 1
ATOM 650 O O . ILE A 1 88 ? -9.833 5.741 1.965 1.00 96.75 88 ILE A O 1
ATOM 654 N N . LEU A 1 89 ? -10.901 7.162 3.330 1.00 96.81 89 LEU A N 1
ATOM 655 C CA . LEU A 1 89 ? -10.111 8.333 2.930 1.00 96.81 89 LEU A CA 1
ATOM 656 C C . LEU A 1 89 ? -8.614 8.138 3.213 1.00 96.81 89 LEU A C 1
ATOM 658 O O . LEU A 1 89 ? -7.782 8.437 2.357 1.00 96.81 89 LEU A O 1
ATOM 662 N N . ASN A 1 90 ? -8.267 7.566 4.367 1.00 97.19 90 ASN A N 1
ATOM 663 C CA . ASN A 1 90 ? -6.884 7.244 4.713 1.00 97.19 90 ASN A CA 1
ATOM 664 C C . ASN A 1 90 ? -6.293 6.183 3.770 1.00 97.19 90 ASN A C 1
ATOM 666 O O . ASN A 1 90 ? -5.145 6.315 3.351 1.00 97.19 90 ASN A O 1
ATOM 670 N N . LEU A 1 91 ? -7.070 5.161 3.391 1.00 97.62 91 LEU A N 1
ATOM 671 C CA . LEU A 1 91 ? -6.660 4.144 2.416 1.00 97.62 91 LEU A CA 1
ATOM 672 C C . LEU A 1 91 ? -6.406 4.750 1.033 1.00 97.62 91 LEU A C 1
ATOM 674 O O . LEU A 1 91 ? -5.396 4.433 0.404 1.00 97.62 91 LEU A O 1
ATOM 678 N N . LEU A 1 92 ? -7.273 5.656 0.576 1.00 97.38 92 LEU A N 1
ATOM 679 C CA . LEU A 1 92 ? -7.076 6.388 -0.678 1.00 97.38 92 LEU A CA 1
ATOM 680 C C . LEU A 1 92 ? -5.810 7.253 -0.627 1.00 97.38 92 LEU A C 1
ATOM 682 O O . LEU A 1 92 ? -5.019 7.236 -1.569 1.00 97.38 92 LEU A O 1
ATOM 686 N N . LEU A 1 93 ? -5.570 7.941 0.493 1.00 97.81 93 LEU A N 1
ATOM 687 C CA . LEU A 1 93 ? -4.375 8.760 0.699 1.00 97.81 93 LEU A CA 1
ATOM 688 C C . LEU A 1 93 ? -3.085 7.931 0.621 1.00 97.81 93 LEU A C 1
ATOM 690 O O . LEU A 1 93 ? -2.156 8.295 -0.101 1.00 97.81 93 LEU A O 1
ATOM 694 N N . VAL A 1 94 ? -3.010 6.802 1.330 1.00 98.06 94 VAL A N 1
ATOM 695 C CA . VAL A 1 94 ? -1.800 5.962 1.296 1.00 98.06 94 VAL A CA 1
ATOM 696 C C . VAL 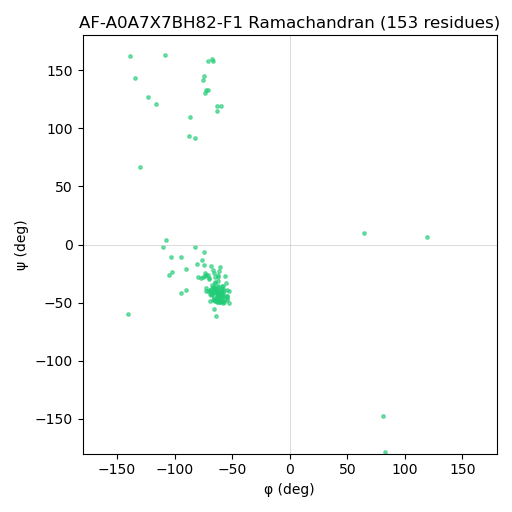A 1 94 ? -1.651 5.197 -0.022 1.00 98.06 94 VAL A C 1
ATOM 698 O O . VAL A 1 94 ? -0.530 4.887 -0.428 1.00 98.06 94 VAL A O 1
ATOM 701 N N . SER A 1 95 ? -2.754 4.943 -0.734 1.00 97.31 95 SER A N 1
ATOM 702 C CA . SER A 1 95 ? -2.718 4.434 -2.111 1.00 97.31 95 SER A CA 1
ATOM 703 C C . SER A 1 95 ? -2.104 5.465 -3.053 1.00 97.31 95 SER A C 1
ATOM 705 O O . SER A 1 95 ? -1.200 5.131 -3.815 1.00 97.31 95 SER A O 1
ATOM 707 N N . LEU A 1 96 ? -2.505 6.736 -2.946 1.00 97.00 96 LEU A N 1
ATOM 708 C CA . LEU A 1 96 ? -1.903 7.826 -3.714 1.00 97.00 96 LEU A CA 1
ATOM 709 C C . LEU A 1 96 ? -0.404 7.963 -3.418 1.00 97.00 96 LEU A C 1
ATOM 711 O O . LEU A 1 96 ? 0.392 8.066 -4.348 1.00 97.00 96 LEU A O 1
ATOM 715 N N . LEU A 1 97 ? -0.007 7.887 -2.143 1.00 97.81 97 LEU A N 1
ATOM 716 C CA . LEU A 1 97 ? 1.406 7.870 -1.748 1.00 97.81 97 LEU A CA 1
ATOM 717 C C . LEU A 1 97 ? 2.161 6.697 -2.390 1.00 97.81 97 LEU A C 1
ATOM 719 O O . LEU A 1 97 ? 3.285 6.860 -2.863 1.00 97.81 97 LEU A O 1
ATOM 723 N N . THR A 1 98 ? 1.525 5.525 -2.449 1.00 97.88 98 THR A N 1
ATOM 724 C CA . THR A 1 98 ? 2.092 4.341 -3.100 1.00 97.88 98 THR A CA 1
ATOM 725 C C . THR A 1 98 ? 2.321 4.590 -4.592 1.00 97.88 98 THR A C 1
ATOM 727 O O . THR A 1 98 ? 3.411 4.312 -5.094 1.00 97.88 98 THR A O 1
ATOM 730 N N . TYR A 1 99 ? 1.338 5.155 -5.296 1.00 97.12 99 TYR A N 1
ATOM 731 C CA . TYR A 1 99 ? 1.455 5.483 -6.720 1.00 97.12 99 TYR A CA 1
ATOM 732 C C . TYR A 1 99 ? 2.488 6.582 -6.992 1.00 97.12 99 TYR A C 1
ATOM 734 O O . TYR A 1 99 ? 3.230 6.485 -7.970 1.00 97.12 99 TYR A O 1
ATOM 742 N N . LEU A 1 100 ? 2.603 7.577 -6.108 1.00 97.12 100 LEU A N 1
ATOM 743 C CA . LEU A 1 100 ? 3.560 8.678 -6.240 1.00 97.12 100 LEU A CA 1
ATOM 744 C C . LEU A 1 100 ? 5.021 8.202 -6.222 1.00 97.12 100 LEU A C 1
ATOM 746 O O . LEU A 1 100 ? 5.865 8.799 -6.881 1.00 97.12 100 LEU A O 1
ATOM 750 N N . ILE A 1 101 ? 5.316 7.121 -5.499 1.00 98.00 101 ILE A N 1
ATOM 751 C CA . ILE A 1 101 ? 6.659 6.524 -5.429 1.00 98.00 101 ILE A CA 1
ATOM 752 C C . ILE A 1 101 ? 6.809 5.392 -6.458 1.00 98.00 101 ILE A C 1
ATOM 754 O O . ILE A 1 101 ? 7.838 5.276 -7.128 1.00 98.00 101 ILE A O 1
ATOM 758 N N . GLY A 1 102 ? 5.779 4.557 -6.609 1.00 97.44 102 GLY A N 1
ATOM 759 C CA . GLY A 1 102 ? 5.800 3.382 -7.475 1.00 97.44 102 GLY A CA 1
ATOM 760 C C . GLY A 1 102 ? 5.856 3.716 -8.964 1.00 97.44 102 GLY A C 1
ATOM 761 O O . GLY A 1 102 ? 6.649 3.111 -9.684 1.00 97.44 102 GLY A O 1
ATOM 762 N N . LEU A 1 103 ? 5.074 4.698 -9.431 1.00 96.19 103 LEU A N 1
ATOM 763 C CA . LEU A 1 103 ? 5.016 5.055 -10.854 1.00 96.19 103 LEU A CA 1
ATOM 764 C C . LEU A 1 103 ? 6.344 5.614 -11.389 1.00 96.19 103 LEU A C 1
ATOM 766 O O . LEU A 1 103 ? 6.798 5.113 -12.423 1.00 96.19 103 LEU A O 1
ATOM 770 N N . PRO A 1 104 ? 7.016 6.581 -10.725 1.00 96.00 104 PRO A N 1
ATOM 771 C CA . PRO A 1 104 ? 8.322 7.051 -11.184 1.00 96.00 104 PRO A CA 1
ATOM 772 C C . PRO A 1 104 ? 9.357 5.929 -11.219 1.00 96.00 104 PRO A C 1
ATOM 774 O O . PRO A 1 104 ? 10.101 5.804 -12.189 1.00 96.00 104 PRO A O 1
ATOM 777 N N . TYR A 1 105 ? 9.371 5.068 -10.199 1.00 96.88 105 TYR A N 1
ATOM 778 C CA . TYR A 1 105 ? 10.282 3.930 -10.153 1.00 96.88 105 TYR A CA 1
ATOM 779 C C . TYR A 1 105 ? 10.039 2.950 -11.306 1.00 96.88 105 TYR A C 1
ATOM 781 O O . TYR A 1 105 ? 10.982 2.534 -11.979 1.00 96.88 105 TYR A O 1
ATOM 789 N N . MET A 1 106 ? 8.772 2.610 -11.564 1.00 95.75 106 MET A N 1
ATOM 790 C CA . MET A 1 106 ? 8.370 1.746 -12.672 1.00 95.75 106 MET A CA 1
ATOM 791 C C . MET A 1 106 ? 8.843 2.321 -14.010 1.00 95.75 106 MET A C 1
ATOM 793 O O . MET A 1 106 ? 9.445 1.601 -14.805 1.00 95.75 106 MET A O 1
ATOM 797 N N . ALA A 1 107 ? 8.612 3.616 -14.243 1.00 94.81 107 ALA A N 1
ATOM 798 C CA . ALA A 1 107 ? 9.024 4.298 -15.465 1.00 94.81 107 ALA A CA 1
ATOM 799 C C . ALA A 1 107 ? 10.550 4.277 -15.654 1.00 94.81 107 ALA A C 1
ATOM 801 O O . ALA A 1 107 ? 11.033 3.990 -16.751 1.00 94.81 107 ALA A O 1
ATOM 802 N N . LEU A 1 108 ? 11.311 4.527 -14.582 1.00 95.25 108 LEU A N 1
ATOM 803 C CA . LEU A 1 108 ? 12.772 4.459 -14.610 1.00 95.25 108 LEU A CA 1
ATOM 804 C C . LEU A 1 108 ? 13.255 3.042 -14.930 1.00 95.25 108 LEU A C 1
ATOM 806 O O . LEU A 1 108 ? 14.066 2.872 -15.836 1.00 95.25 108 LEU A O 1
ATOM 810 N N . MET A 1 109 ? 12.743 2.020 -14.241 1.00 94.88 109 MET A N 1
ATOM 811 C CA . MET A 1 109 ? 13.184 0.639 -14.462 1.00 94.88 109 MET A CA 1
ATOM 812 C C . MET A 1 109 ? 12.812 0.117 -15.850 1.00 94.88 109 MET A C 1
ATOM 814 O O . MET A 1 109 ? 13.641 -0.526 -16.485 1.00 94.88 109 MET A O 1
ATOM 818 N N . LEU A 1 110 ? 11.624 0.435 -16.373 1.00 92.56 110 LEU A N 1
ATOM 819 C CA . LEU A 1 110 ? 11.253 0.054 -17.743 1.00 92.56 110 LEU A CA 1
ATOM 820 C C . LEU A 1 110 ? 12.169 0.698 -18.789 1.00 92.56 110 LEU A C 1
ATOM 822 O O . LEU A 1 110 ? 12.550 0.047 -19.766 1.00 92.56 110 LEU A O 1
ATOM 826 N N . ARG A 1 111 ? 12.595 1.942 -18.550 1.00 92.88 111 ARG A N 1
ATOM 827 C CA . ARG A 1 111 ? 13.562 2.622 -19.413 1.00 92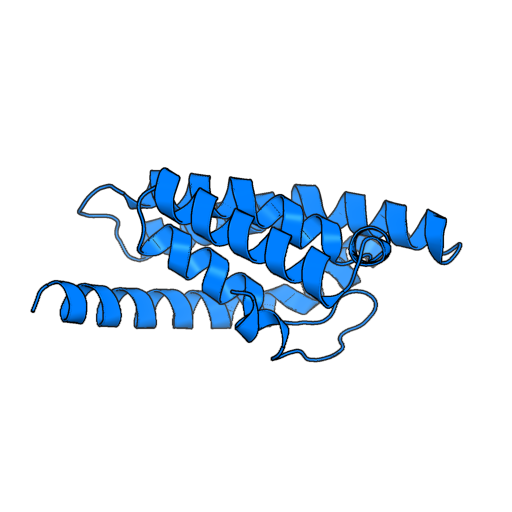.88 111 ARG A CA 1
ATOM 828 C C . ARG A 1 111 ? 14.957 2.004 -19.314 1.00 92.88 111 ARG A C 1
ATOM 830 O O . ARG A 1 111 ? 15.561 1.740 -20.347 1.00 92.88 111 ARG A O 1
ATOM 837 N N . PHE A 1 112 ? 15.470 1.782 -18.103 1.00 91.94 112 PHE A N 1
ATOM 838 C CA . PHE A 1 112 ? 16.836 1.289 -17.891 1.00 91.94 112 PHE A CA 1
ATOM 839 C C . PHE A 1 112 ? 17.014 -0.187 -18.249 1.00 91.94 112 PHE A C 1
ATOM 841 O O . PHE A 1 112 ? 18.035 -0.551 -18.821 1.00 91.94 112 PHE A O 1
ATOM 848 N N . VAL A 1 113 ? 16.040 -1.034 -17.913 1.00 89.62 113 VAL A N 1
ATOM 849 C CA . VAL A 1 113 ? 16.155 -2.492 -18.064 1.00 89.62 113 VAL A CA 1
ATOM 850 C C . VAL A 1 113 ? 15.658 -2.954 -19.429 1.00 89.62 113 VAL A C 1
ATOM 852 O O . VAL A 1 113 ? 16.240 -3.855 -20.022 1.00 89.62 113 VAL A O 1
ATOM 855 N N . SER A 1 114 ? 14.579 -2.356 -19.936 1.00 86.75 114 SER A N 1
ATOM 856 C CA . SER A 1 114 ? 13.915 -2.819 -21.163 1.00 86.75 114 SER A CA 1
ATOM 857 C C . SER A 1 114 ? 14.084 -1.867 -22.346 1.00 86.75 114 SER A C 1
ATOM 859 O O . SER A 1 114 ? 13.572 -2.155 -23.424 1.00 86.75 114 SER A O 1
ATOM 861 N N . GLY A 1 115 ? 14.748 -0.719 -22.158 1.00 87.19 115 GLY A N 1
ATOM 862 C CA . GLY A 1 115 ? 14.864 0.320 -23.187 1.00 87.19 115 GLY A CA 1
ATOM 863 C C . GLY A 1 115 ? 13.524 0.965 -23.562 1.00 87.19 115 GLY A C 1
ATOM 864 O O . GLY A 1 115 ? 13.451 1.714 -24.534 1.00 87.19 115 GLY A O 1
ATOM 865 N N . GLN A 1 116 ? 12.451 0.683 -22.815 1.00 84.38 116 GLN A N 1
ATOM 866 C CA . GLN A 1 116 ? 11.105 1.140 -23.138 1.00 84.38 116 GLN A CA 1
ATOM 867 C C . GLN A 1 116 ? 10.868 2.529 -22.551 1.00 84.38 116 GLN A C 1
ATOM 869 O O . GLN A 1 116 ? 10.724 2.702 -21.340 1.00 84.38 116 GLN A O 1
ATOM 874 N N . ALA A 1 117 ? 10.788 3.531 -23.422 1.00 84.31 117 ALA A N 1
ATOM 875 C CA . ALA A 1 117 ? 10.352 4.868 -23.051 1.00 84.31 117 ALA A CA 1
ATOM 876 C C . ALA A 1 117 ? 8.823 4.953 -23.150 1.00 84.31 117 ALA A C 1
ATOM 878 O O . ALA A 1 117 ? 8.266 5.207 -24.217 1.00 84.31 117 ALA A O 1
ATOM 879 N N . LEU A 1 118 ? 8.135 4.712 -22.033 1.00 85.81 118 LEU A N 1
ATOM 880 C CA . LEU A 1 118 ? 6.689 4.903 -21.968 1.00 85.81 118 LEU A CA 1
ATOM 881 C C .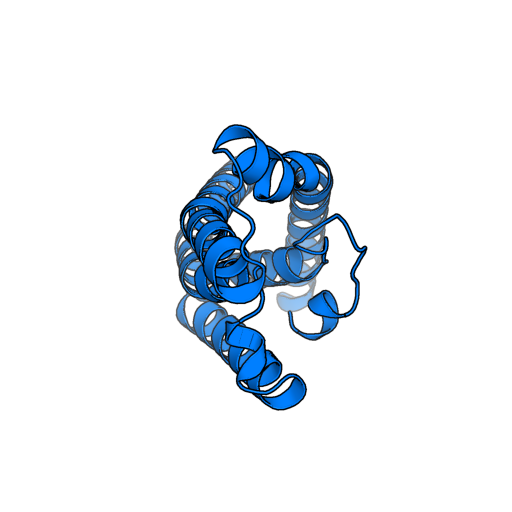 LEU A 1 118 ? 6.338 6.392 -21.884 1.00 85.81 118 LEU A C 1
ATOM 883 O O . LEU A 1 118 ? 6.996 7.168 -21.190 1.00 85.81 118 LEU A O 1
ATOM 887 N N . THR A 1 119 ? 5.260 6.781 -22.561 1.00 90.62 119 THR A N 1
ATOM 888 C CA . THR A 1 119 ? 4.662 8.109 -22.404 1.00 90.62 119 THR A CA 1
ATOM 889 C C . THR A 1 119 ? 3.984 8.227 -21.037 1.00 90.62 119 THR A C 1
ATOM 891 O O . THR A 1 119 ? 3.595 7.226 -20.429 1.00 90.62 119 THR A O 1
ATOM 894 N N . PHE A 1 120 ? 3.803 9.458 -20.550 1.00 87.94 120 PHE A N 1
ATOM 895 C CA . PHE A 1 120 ? 3.136 9.706 -19.268 1.00 87.94 120 PHE A CA 1
ATOM 896 C C . PHE A 1 120 ? 1.737 9.056 -19.171 1.00 87.94 120 PHE A C 1
ATOM 898 O O . PHE A 1 120 ? 1.489 8.365 -18.181 1.00 87.94 120 PHE A O 1
ATOM 905 N N . PRO A 1 121 ? 0.848 9.157 -20.184 1.00 91.38 121 PRO A N 1
ATOM 906 C CA . PRO A 1 121 ? -0.444 8.469 -20.146 1.00 91.38 121 PRO A CA 1
ATOM 907 C C . PRO A 1 121 ? -0.314 6.947 -20.030 1.00 91.38 121 PRO A C 1
ATOM 909 O O . PRO A 1 121 ? -1.046 6.332 -19.258 1.00 91.38 121 PRO A O 1
ATOM 912 N N . SER A 1 122 ? 0.643 6.337 -20.738 1.00 89.69 122 SER A N 1
ATOM 913 C CA . SER A 1 122 ? 0.870 4.890 -20.675 1.00 89.69 122 SER A CA 1
ATOM 914 C C . SER A 1 122 ? 1.342 4.445 -19.294 1.00 89.69 122 SER A C 1
ATOM 916 O O . SER A 1 122 ? 0.849 3.440 -18.793 1.00 89.69 122 SER A O 1
ATOM 918 N N . ILE A 1 123 ? 2.231 5.212 -18.651 1.00 91.44 123 ILE A N 1
ATOM 919 C CA . ILE A 1 123 ? 2.700 4.955 -17.277 1.00 91.44 123 ILE A CA 1
ATOM 920 C C . ILE A 1 123 ? 1.524 4.966 -16.298 1.00 91.44 123 ILE A C 1
ATOM 922 O O . ILE A 1 123 ? 1.372 4.044 -15.496 1.00 91.44 123 ILE A O 1
ATOM 926 N N . VAL A 1 124 ? 0.681 5.998 -16.374 1.00 92.25 124 VAL A N 1
ATOM 927 C CA . VAL A 1 124 ? -0.485 6.147 -15.495 1.00 92.25 124 VAL A CA 1
ATOM 928 C C . VAL A 1 124 ? -1.503 5.035 -15.752 1.00 92.25 124 VAL A C 1
ATOM 930 O O . VAL A 1 124 ? -2.048 4.460 -14.810 1.00 92.25 124 VAL A O 1
ATOM 933 N N . PHE A 1 125 ? -1.732 4.671 -17.012 1.00 91.75 125 PHE A N 1
ATOM 934 C CA . PHE A 1 125 ? -2.659 3.600 -17.349 1.00 91.75 125 PHE A CA 1
ATOM 935 C C . PHE A 1 125 ? -2.166 2.236 -16.845 1.00 91.75 125 PHE A C 1
ATOM 937 O O . PHE A 1 125 ? -2.866 1.579 -16.072 1.00 91.75 125 PHE A O 1
ATOM 944 N N . SER A 1 126 ? -0.947 1.835 -17.222 1.00 89.12 126 SER A N 1
ATOM 945 C CA . SER A 1 126 ? -0.398 0.510 -16.906 1.00 89.12 126 SER A CA 1
ATOM 946 C C . SER A 1 126 ? -0.006 0.342 -15.440 1.00 89.12 126 SER A C 1
ATOM 948 O O . SER A 1 126 ? 0.061 -0.781 -14.952 1.00 89.12 126 SER A O 1
ATOM 950 N N . GLY A 1 127 ? 0.322 1.439 -14.755 1.00 88.56 127 GLY A N 1
ATOM 951 C CA . GLY A 1 127 ? 0.824 1.418 -13.385 1.00 88.56 127 GLY A CA 1
ATOM 952 C C . GLY A 1 127 ? -0.195 1.819 -12.318 1.00 88.56 127 GLY A C 1
ATOM 953 O O . GLY A 1 127 ? 0.105 1.654 -11.139 1.00 88.56 127 GLY A O 1
ATOM 954 N N . MET A 1 128 ? -1.361 2.361 -12.695 1.00 92.56 128 MET A N 1
ATOM 955 C CA . MET A 1 128 ? -2.372 2.844 -11.744 1.00 92.56 128 MET A CA 1
ATOM 956 C C . MET A 1 128 ? -3.801 2.526 -12.183 1.00 92.56 128 MET A C 1
ATOM 958 O O . MET A 1 128 ? -4.505 1.819 -11.465 1.00 92.56 128 MET A O 1
ATOM 962 N N . LEU A 1 129 ? -4.248 3.010 -13.348 1.00 92.62 129 LEU A N 1
ATOM 963 C CA . LEU A 1 129 ? -5.674 2.945 -13.715 1.00 92.62 129 LEU A CA 1
ATOM 964 C C . LEU A 1 129 ? -6.203 1.511 -13.815 1.00 92.62 129 LEU A C 1
ATOM 966 O O . LEU A 1 129 ? -7.299 1.235 -13.333 1.00 92.62 129 LEU A O 1
ATOM 970 N N . VAL A 1 130 ? -5.408 0.589 -14.366 1.00 92.38 130 VAL A N 1
ATOM 971 C CA . VAL A 1 130 ? -5.769 -0.838 -14.459 1.00 92.38 130 VAL A CA 1
ATOM 972 C C . VAL A 1 130 ? -5.961 -1.481 -13.076 1.00 92.38 130 VAL A C 1
ATOM 974 O O . VAL A 1 130 ? -6.720 -2.440 -12.940 1.00 92.38 130 VAL A O 1
ATOM 977 N N . PHE A 1 131 ? -5.321 -0.952 -12.029 1.00 93.06 131 PHE A N 1
ATOM 978 C CA . PHE A 1 131 ? -5.396 -1.503 -10.675 1.00 93.06 131 PHE A CA 1
ATOM 979 C C . PHE A 1 131 ? -6.530 -0.918 -9.828 1.00 93.06 131 PHE A C 1
ATOM 981 O O . PHE A 1 131 ? -6.971 -1.590 -8.894 1.00 93.06 131 PHE A O 1
ATOM 988 N N . LEU A 1 132 ? -7.053 0.267 -10.170 1.00 94.06 132 LEU A N 1
ATOM 989 C CA . LEU A 1 132 ? -8.083 0.957 -9.381 1.00 94.06 132 LEU A CA 1
ATOM 990 C C . LEU A 1 132 ? -9.340 0.112 -9.098 1.00 94.06 132 LEU A C 1
ATOM 992 O O . LEU A 1 132 ? -9.771 0.096 -7.942 1.00 94.06 132 LEU A O 1
ATOM 996 N N . PRO A 1 133 ? -9.922 -0.635 -10.063 1.00 94.06 133 PRO A N 1
ATOM 997 C CA . PRO A 1 133 ? -11.099 -1.460 -9.778 1.00 94.06 133 PRO A CA 1
ATOM 998 C C . PRO A 1 133 ? -10.815 -2.546 -8.734 1.00 94.06 133 PRO A C 1
ATOM 1000 O O . PRO A 1 133 ? -11.609 -2.779 -7.822 1.00 94.06 133 PRO A O 1
ATOM 1003 N N . GLY A 1 134 ? -9.656 -3.198 -8.834 1.00 93.50 134 GLY A N 1
ATOM 1004 C CA . GLY A 1 134 ? -9.269 -4.230 -7.879 1.00 93.50 134 GLY A CA 1
ATOM 1005 C C . GLY A 1 134 ? -8.817 -3.656 -6.535 1.00 93.50 134 GLY A C 1
ATOM 1006 O O . GLY A 1 134 ? -8.991 -4.309 -5.509 1.00 93.50 134 GLY A O 1
ATOM 1007 N N . ASP A 1 135 ? -8.288 -2.437 -6.506 1.00 95.44 135 ASP A N 1
ATOM 1008 C CA . ASP A 1 135 ? -7.973 -1.723 -5.269 1.00 95.44 135 ASP A CA 1
ATOM 1009 C C . ASP A 1 135 ? -9.237 -1.311 -4.512 1.00 95.44 135 ASP A C 1
ATOM 1011 O O . ASP A 1 135 ? -9.291 -1.493 -3.297 1.00 95.44 135 ASP A O 1
ATOM 1015 N N . ALA A 1 136 ? -10.289 -0.876 -5.212 1.00 96.00 136 ALA A N 1
ATOM 1016 C CA . ALA A 1 136 ? -11.593 -0.629 -4.600 1.00 96.00 136 ALA A CA 1
ATOM 1017 C C . ALA A 1 136 ? -12.139 -1.893 -3.911 1.00 96.00 136 ALA A C 1
ATOM 1019 O O . ALA A 1 136 ? -12.561 -1.840 -2.754 1.00 96.00 136 ALA A O 1
ATOM 1020 N N . LEU A 1 137 ? -12.045 -3.052 -4.574 1.00 96.38 137 LEU A N 1
ATOM 1021 C CA . LEU A 1 137 ? -12.427 -4.333 -3.974 1.00 96.38 137 LEU A CA 1
ATOM 1022 C C . LEU A 1 137 ? -11.569 -4.667 -2.742 1.00 96.38 137 LEU A C 1
ATOM 1024 O O . LEU A 1 137 ? -12.100 -5.048 -1.698 1.00 96.38 137 LEU A O 1
ATOM 1028 N N . LYS A 1 138 ? -10.245 -4.495 -2.830 1.00 96.69 138 LYS A N 1
ATOM 1029 C CA . LYS A 1 138 ? -9.326 -4.736 -1.705 1.00 96.69 138 LYS A CA 1
ATOM 1030 C C . LYS A 1 138 ? -9.602 -3.817 -0.517 1.00 96.69 138 LYS A C 1
ATOM 1032 O O . LYS A 1 138 ? -9.449 -4.272 0.609 1.00 96.69 138 LYS A O 1
ATOM 1037 N N . ILE A 1 139 ? -10.002 -2.563 -0.740 1.00 96.50 139 ILE A N 1
ATOM 1038 C CA . ILE A 1 139 ? -10.391 -1.636 0.334 1.00 96.50 139 ILE A CA 1
ATOM 1039 C C . ILE A 1 139 ? -11.590 -2.202 1.095 1.00 96.50 139 ILE A C 1
ATOM 1041 O O . ILE A 1 139 ? -11.537 -2.312 2.319 1.00 96.50 139 ILE A O 1
ATOM 1045 N N . VAL A 1 140 ? -12.639 -2.621 0.381 1.00 96.62 140 VAL A N 1
ATOM 1046 C CA . VAL A 1 140 ? -13.834 -3.216 1.001 1.00 96.62 140 VAL A CA 1
ATOM 1047 C C . VAL A 1 140 ? -13.458 -4.458 1.811 1.00 96.62 140 VAL A C 1
ATOM 1049 O O . VAL A 1 140 ? -13.817 -4.565 2.984 1.00 96.62 140 VAL A O 1
ATOM 1052 N N . LEU A 1 141 ? -12.677 -5.367 1.221 1.00 96.69 141 LEU A N 1
ATOM 1053 C CA . LEU A 1 141 ? -12.232 -6.586 1.899 1.00 96.69 141 LEU A CA 1
ATOM 1054 C C . LEU A 1 141 ? -11.354 -6.289 3.120 1.00 96.69 141 LEU A C 1
ATOM 1056 O O . LEU A 1 141 ? -11.533 -6.917 4.161 1.00 96.69 141 LEU A O 1
ATOM 1060 N N . ALA A 1 142 ? -10.440 -5.322 3.025 1.00 96.56 142 ALA A N 1
ATOM 1061 C CA . ALA A 1 142 ? -9.571 -4.936 4.132 1.00 96.56 142 ALA A CA 1
ATOM 1062 C C . ALA A 1 142 ? -10.372 -4.391 5.322 1.00 96.56 142 ALA A C 1
ATOM 1064 O O . ALA A 1 142 ? -10.080 -4.757 6.455 1.00 96.56 142 ALA A O 1
ATOM 1065 N N . LEU A 1 143 ? -11.405 -3.579 5.080 1.00 95.94 143 LEU A N 1
ATOM 1066 C CA . LEU A 1 143 ? -12.259 -3.042 6.146 1.00 95.94 143 LEU A CA 1
ATOM 1067 C C . LEU A 1 143 ? -13.125 -4.125 6.802 1.00 95.94 143 LEU A C 1
ATOM 1069 O O . LEU A 1 143 ? -13.263 -4.147 8.024 1.00 95.94 143 LEU A O 1
ATOM 1073 N N . ILE A 1 144 ? -13.674 -5.055 6.012 1.00 95.88 144 ILE A N 1
ATOM 1074 C CA . ILE A 1 144 ? -14.428 -6.198 6.550 1.00 95.88 144 ILE A CA 1
ATOM 1075 C C . ILE A 1 144 ? -13.518 -7.063 7.429 1.00 95.88 144 ILE A C 1
ATOM 1077 O O . ILE A 1 144 ? -13.886 -7.408 8.553 1.00 95.88 144 ILE A O 1
ATOM 1081 N N . LEU A 1 145 ? -12.333 -7.415 6.923 1.00 95.88 145 LEU A N 1
ATOM 1082 C CA . LEU A 1 145 ? -11.371 -8.244 7.645 1.00 95.88 145 LEU A CA 1
ATOM 1083 C C . LEU A 1 145 ? -10.847 -7.542 8.897 1.00 95.88 145 LEU A C 1
ATOM 1085 O O . LEU A 1 145 ? -10.726 -8.189 9.932 1.00 95.88 145 LEU A O 1
ATOM 1089 N N . GLU A 1 146 ? -10.586 -6.238 8.833 1.00 94.88 146 GLU A N 1
ATOM 1090 C CA . GLU A 1 146 ? -10.170 -5.465 10.000 1.00 94.88 146 GLU A CA 1
ATOM 1091 C C . GLU A 1 146 ? -11.206 -5.543 11.125 1.00 94.88 146 GLU A C 1
ATOM 1093 O O . GLU A 1 146 ? -10.849 -5.914 12.243 1.00 94.88 146 GLU A O 1
ATOM 1098 N N . GLY A 1 147 ? -12.485 -5.282 10.835 1.00 92.00 147 GLY A N 1
ATOM 1099 C CA . GLY A 1 147 ? -13.542 -5.355 11.848 1.00 92.00 147 GLY A CA 1
ATOM 1100 C C . GLY A 1 147 ? -13.683 -6.748 12.475 1.00 92.00 147 GLY A C 1
ATOM 1101 O O . GLY A 1 147 ? -13.879 -6.871 13.684 1.00 92.00 147 GLY A O 1
ATOM 1102 N N . ARG A 1 148 ? -13.532 -7.814 11.677 1.00 93.31 148 ARG A N 1
ATOM 1103 C CA . ARG A 1 148 ? -13.577 -9.204 12.172 1.00 93.31 148 ARG A CA 1
ATOM 1104 C C . ARG A 1 148 ? -12.369 -9.551 13.039 1.00 93.31 148 ARG A C 1
ATOM 1106 O O . ARG A 1 148 ? -12.533 -10.186 14.076 1.00 93.31 148 ARG A O 1
ATOM 1113 N N . LEU A 1 149 ? -11.174 -9.137 12.623 1.00 93.12 149 L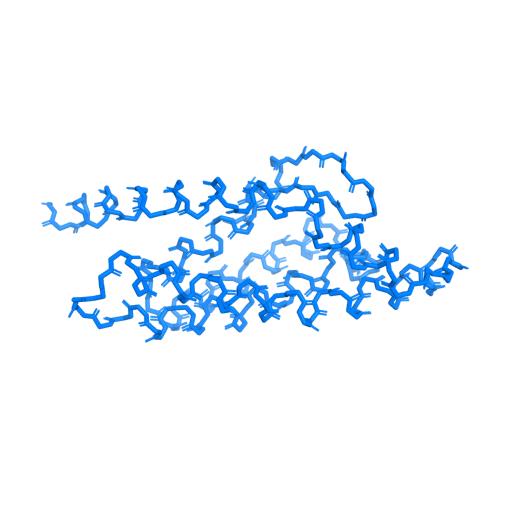EU A N 1
ATOM 1114 C CA . LEU A 1 149 ? -9.933 -9.422 13.341 1.00 93.12 149 LEU A CA 1
ATOM 1115 C C . LEU A 1 149 ? -9.844 -8.632 14.647 1.00 93.12 149 LEU A C 1
ATOM 1117 O O . LEU A 1 149 ? -9.463 -9.206 15.659 1.00 93.12 149 LEU A O 1
ATOM 1121 N N . GLN A 1 150 ? -10.265 -7.365 14.668 1.00 89.12 150 GLN A N 1
ATOM 1122 C CA . GLN A 1 150 ? -10.331 -6.590 15.911 1.00 89.12 150 GLN A CA 1
ATOM 1123 C C . GLN A 1 150 ? -11.291 -7.211 16.927 1.00 89.12 150 GLN A C 1
ATOM 1125 O O . GLN A 1 150 ? -10.953 -7.284 18.104 1.00 89.12 150 GLN A O 1
ATOM 1130 N N . ALA A 1 151 ? -12.454 -7.697 16.479 1.00 87.75 151 ALA A N 1
ATOM 1131 C CA . ALA A 1 151 ? -13.389 -8.399 17.353 1.00 87.75 151 ALA A CA 1
ATOM 1132 C C . ALA A 1 151 ? -12.775 -9.684 17.936 1.00 87.75 151 ALA A C 1
ATOM 1134 O O . ALA A 1 151 ? -12.886 -9.915 19.133 1.00 87.75 151 ALA A O 1
ATOM 1135 N N . ALA A 1 152 ? -12.081 -10.477 17.112 1.00 90.69 152 ALA A N 1
ATOM 1136 C CA . ALA A 1 152 ? -11.425 -11.714 17.544 1.00 90.69 152 ALA A CA 1
ATOM 1137 C C . ALA A 1 152 ? -10.189 -11.486 18.438 1.00 90.69 152 ALA A C 1
ATOM 1139 O O . ALA A 1 152 ? -9.828 -12.356 19.217 1.00 90.69 152 ALA A O 1
ATOM 1140 N N . MET A 1 153 ? -9.516 -10.338 18.323 1.00 85.31 153 MET A N 1
ATOM 1141 C CA . MET A 1 153 ? -8.397 -9.966 19.200 1.00 85.31 153 MET A CA 1
ATOM 1142 C C . MET A 1 153 ? -8.857 -9.401 20.550 1.00 85.31 153 MET A C 1
ATOM 1144 O O . MET A 1 153 ? -8.046 -9.283 21.466 1.00 85.31 153 MET A O 1
ATOM 1148 N N . ALA A 1 154 ? -10.123 -8.989 20.652 1.00 79.81 154 ALA A N 1
ATOM 1149 C CA . ALA A 1 154 ? -10.719 -8.447 21.870 1.00 79.81 154 ALA A CA 1
ATOM 1150 C C . ALA A 1 154 ? -11.464 -9.504 22.710 1.00 79.81 154 ALA A C 1
ATOM 1152 O O . ALA A 1 154 ? -11.859 -9.194 23.834 1.00 79.81 154 ALA A O 1
ATOM 1153 N N . SER A 1 155 ? -11.674 -10.706 22.160 1.00 65.00 155 SER A N 1
ATOM 1154 C CA . SER A 1 155 ? -12.249 -11.889 22.821 1.00 65.00 155 SER A CA 1
ATOM 1155 C C . SER A 1 155 ? -11.171 -12.781 23.417 1.00 65.00 155 SER A C 1
ATOM 1157 O O . SER A 1 155 ? -11.386 -13.280 24.540 1.00 65.00 155 SER A O 1
#